Protein AF-A0A392MPI5-F1 (afdb_monomer_lite)

pLDDT: mean 79.45, std 11.81, range [50.0, 91.5]

Sequence (111 aa):
GDPQKVPKAILHQLCQKSGWDAPKFNKILGRGKSFSYTVSILRKASGRGKNRKAGGLVTLKLPDQNEAFESAEDAQNKVAAYALFQLFPDFPIHLLITEPYASVVMKWMEG

Radius of gyration: 14.41 Å; chains: 1; bounding box: 36×27×42 Å

Foldseek 3Di:
DPPQQQLLNVLQVVCVVQVKDRWDKDFDPDDDLFRWIKIWIFADFDDDPPPTDDTDIDIDTDPDRPPRDPDNSRNSSLNSLVCCCVVPVVDQSLVSHDPPNSVVSVVVVVD

Secondary structure (DSSP, 8-state):
--GGG-HHHHHHHHHHHTTPPPPEEEEE--SSS--EEEEEEEE--B-SGGG-BPPEEEEEE-S---S--SSHHHHHHHHHHHHHHHH-TTS-HHHHSPTTHHHHHHHHHH-

Structure (mmCIF, N/CA/C/O backbone):
data_AF-A0A392MPI5-F1
#
_entry.id   AF-A0A392MPI5-F1
#
loop_
_atom_site.group_PDB
_atom_site.id
_atom_site.type_symbol
_atom_site.label_atom_id
_atom_site.label_alt_id
_atom_site.label_comp_id
_atom_site.label_asym_id
_atom_site.label_entity_id
_atom_site.label_seq_id
_atom_site.pdbx_PDB_ins_code
_atom_site.Cartn_x
_atom_site.Cartn_y
_atom_site.Cartn_z
_atom_site.occupancy
_atom_site.B_iso_or_equiv
_atom_site.auth_seq_id
_atom_site.auth_comp_id
_atom_site.auth_asym_id
_atom_site.auth_atom_id
_atom_site.pdbx_PDB_model_num
ATOM 1 N N . GLY A 1 1 ? 5.484 6.245 16.224 1.00 50.00 1 GLY A N 1
ATOM 2 C CA . GLY A 1 1 ? 5.711 4.939 15.580 1.00 50.00 1 GLY A CA 1
ATOM 3 C C . GLY A 1 1 ? 6.615 5.132 14.386 1.00 50.00 1 GLY A C 1
ATOM 4 O O . GLY A 1 1 ? 6.532 6.186 13.764 1.00 50.00 1 GLY A O 1
ATOM 5 N N . ASP A 1 2 ? 7.483 4.164 14.096 1.00 53.03 2 ASP A N 1
ATOM 6 C CA . ASP A 1 2 ? 8.411 4.225 12.966 1.00 53.03 2 ASP A CA 1
ATOM 7 C C . ASP A 1 2 ? 7.674 4.436 11.635 1.00 53.03 2 ASP A C 1
ATOM 9 O O . ASP A 1 2 ? 6.955 3.539 11.180 1.00 53.03 2 ASP A O 1
ATOM 13 N N . PRO A 1 3 ? 7.867 5.584 10.958 1.00 59.53 3 PRO A N 1
ATOM 14 C CA . PRO A 1 3 ? 7.203 5.870 9.687 1.00 59.53 3 PRO A CA 1
ATOM 15 C C . PRO A 1 3 ? 7.597 4.875 8.583 1.00 59.53 3 PRO A C 1
ATOM 17 O O . PRO A 1 3 ? 6.888 4.742 7.587 1.00 59.53 3 PRO A O 1
ATOM 20 N N . GLN A 1 4 ? 8.698 4.140 8.775 1.00 61.78 4 GLN A N 1
ATOM 21 C CA . GLN A 1 4 ? 9.198 3.129 7.845 1.00 61.78 4 GLN A CA 1
ATOM 22 C C . GLN A 1 4 ? 8.313 1.875 7.762 1.00 61.78 4 GLN A C 1
ATOM 24 O O . GLN A 1 4 ? 8.358 1.183 6.752 1.00 61.78 4 GLN A O 1
ATOM 29 N N . LYS A 1 5 ? 7.486 1.589 8.778 1.00 79.00 5 LYS A N 1
ATOM 30 C CA . LYS A 1 5 ? 6.613 0.396 8.804 1.00 79.00 5 LYS A CA 1
ATOM 31 C C . LYS A 1 5 ? 5.161 0.689 8.418 1.00 79.00 5 LYS A C 1
ATOM 33 O O . LYS A 1 5 ? 4.283 -0.161 8.568 1.00 79.00 5 LYS A O 1
ATOM 38 N N . VAL A 1 6 ? 4.880 1.902 7.940 1.00 86.44 6 VAL A N 1
ATOM 39 C CA . VAL A 1 6 ? 3.526 2.313 7.559 1.00 86.44 6 VAL A CA 1
ATOM 40 C C . VAL A 1 6 ? 3.210 1.797 6.147 1.00 86.44 6 VAL A C 1
ATOM 42 O O . VAL A 1 6 ? 3.981 2.079 5.225 1.00 86.44 6 VAL A O 1
ATOM 45 N N . PRO A 1 7 ? 2.065 1.119 5.916 1.00 88.50 7 PRO A N 1
ATOM 46 C CA . PRO A 1 7 ? 1.734 0.540 4.611 1.00 88.50 7 PRO A CA 1
ATOM 47 C C . PRO A 1 7 ? 1.827 1.522 3.437 1.00 88.50 7 PRO A C 1
ATOM 49 O O . PRO A 1 7 ? 2.357 1.172 2.383 1.00 88.50 7 PRO A O 1
ATOM 52 N N . LYS A 1 8 ? 1.377 2.777 3.619 1.00 90.44 8 LYS A N 1
ATOM 53 C CA . LYS A 1 8 ? 1.462 3.817 2.577 1.00 90.44 8 LYS A CA 1
ATOM 54 C C . LYS A 1 8 ? 2.905 4.106 2.153 1.00 90.44 8 LYS A C 1
ATOM 56 O O . LYS A 1 8 ? 3.172 4.289 0.966 1.00 90.44 8 LYS A O 1
ATOM 61 N N . ALA A 1 9 ? 3.832 4.121 3.112 1.00 90.12 9 ALA A N 1
ATOM 62 C CA . ALA A 1 9 ? 5.241 4.405 2.868 1.00 90.12 9 ALA A CA 1
ATOM 63 C C . ALA A 1 9 ? 5.908 3.242 2.124 1.00 90.12 9 ALA A C 1
ATOM 65 O O . ALA A 1 9 ? 6.572 3.456 1.111 1.00 90.12 9 ALA A O 1
ATOM 66 N N . ILE A 1 10 ? 5.647 2.009 2.563 1.00 89.69 10 ILE A N 1
ATOM 67 C CA . ILE A 1 10 ? 6.192 0.795 1.942 1.00 89.69 10 ILE A CA 1
ATOM 68 C C . ILE A 1 10 ? 5.672 0.631 0.516 1.00 89.69 10 ILE A C 1
ATOM 70 O O . ILE A 1 10 ? 6.451 0.354 -0.395 1.00 89.69 10 ILE A O 1
ATOM 74 N N . LEU A 1 11 ? 4.375 0.867 0.295 1.00 90.25 11 LEU A N 1
ATOM 75 C CA . LEU A 1 11 ? 3.783 0.840 -1.041 1.00 90.25 11 LEU A CA 1
ATOM 76 C C . LEU A 1 11 ? 4.466 1.840 -1.970 1.00 90.25 11 LEU A C 1
ATOM 78 O O . LEU A 1 11 ? 4.808 1.492 -3.099 1.00 90.25 11 LEU A O 1
ATOM 82 N N . HIS A 1 12 ? 4.711 3.059 -1.490 1.00 91.44 12 HIS A N 1
ATOM 83 C CA . HIS A 1 12 ? 5.415 4.070 -2.268 1.00 91.44 12 HIS A CA 1
ATOM 84 C C . HIS A 1 12 ? 6.849 3.633 -2.606 1.00 91.44 12 HIS A C 1
ATOM 86 O O . HIS A 1 12 ? 7.246 3.704 -3.770 1.00 91.44 12 HIS A O 1
ATOM 92 N N . GLN A 1 13 ? 7.594 3.097 -1.633 1.00 89.88 13 GLN A N 1
ATOM 93 C CA . GLN A 1 13 ? 8.951 2.590 -1.852 1.00 89.88 13 GLN A CA 1
ATOM 94 C C . GLN A 1 13 ? 8.991 1.428 -2.851 1.00 89.88 13 GLN A C 1
ATOM 96 O O . GLN A 1 13 ? 9.871 1.393 -3.712 1.00 89.88 13 GLN A O 1
ATOM 101 N N . LEU A 1 14 ? 8.053 0.481 -2.773 1.00 88.38 14 LEU A N 1
ATOM 102 C CA . LEU A 1 14 ? 7.992 -0.647 -3.704 1.00 88.38 14 LEU A CA 1
ATOM 103 C C . LEU A 1 14 ? 7.591 -0.210 -5.114 1.00 88.38 14 LEU A C 1
ATOM 105 O O . LEU A 1 14 ? 8.178 -0.697 -6.083 1.00 88.38 14 LEU A O 1
ATOM 109 N N . CYS A 1 15 ? 6.667 0.747 -5.245 1.00 88.12 15 CYS A N 1
ATOM 110 C CA . CYS A 1 15 ? 6.351 1.360 -6.537 1.00 88.12 15 CYS A CA 1
ATOM 111 C C . CYS A 1 15 ? 7.601 2.010 -7.143 1.00 88.12 15 CYS A C 1
ATOM 113 O O . CYS A 1 15 ? 7.949 1.709 -8.284 1.00 88.12 15 CYS A O 1
ATOM 115 N N . GLN A 1 16 ? 8.336 2.807 -6.360 1.00 88.12 16 GLN A N 1
ATOM 116 C CA . GLN A 1 16 ? 9.566 3.461 -6.807 1.00 88.12 16 GLN A CA 1
ATOM 117 C C . GLN A 1 16 ? 10.644 2.447 -7.223 1.00 88.12 16 GLN A C 1
ATOM 119 O O . GLN A 1 16 ? 11.207 2.567 -8.310 1.00 88.12 16 GLN A O 1
ATOM 124 N N . LYS A 1 17 ? 10.899 1.415 -6.405 1.00 86.94 17 LYS A N 1
ATOM 125 C CA . LYS A 1 17 ? 11.855 0.335 -6.722 1.00 86.94 17 LYS A CA 1
ATOM 126 C C . LYS A 1 17 ? 11.474 -0.436 -7.986 1.00 86.94 17 LYS A C 1
ATOM 128 O O . LYS A 1 17 ? 12.350 -0.877 -8.720 1.00 86.94 17 LYS A O 1
ATOM 133 N N . SER A 1 18 ? 10.177 -0.570 -8.251 1.00 81.75 18 SER A N 1
ATOM 134 C CA . SER A 1 18 ? 9.651 -1.245 -9.444 1.00 81.75 18 SER A CA 1
ATOM 135 C C . SER A 1 18 ? 9.620 -0.346 -10.687 1.00 81.75 18 SER A C 1
ATOM 137 O O . SER A 1 18 ? 9.240 -0.806 -11.766 1.00 81.75 18 SER A O 1
ATOM 139 N N . GLY A 1 19 ? 9.990 0.934 -10.558 1.00 85.56 19 GLY A N 1
ATOM 140 C CA . GLY A 1 19 ? 9.908 1.924 -11.633 1.00 85.56 19 GLY A CA 1
ATOM 141 C C . GLY A 1 19 ? 8.476 2.343 -11.982 1.00 85.56 19 GLY A C 1
ATOM 142 O O . GLY A 1 19 ? 8.220 2.787 -13.101 1.00 85.56 19 GLY A O 1
ATOM 143 N N . TRP A 1 20 ? 7.527 2.164 -11.063 1.00 87.69 20 TRP A N 1
ATOM 144 C CA . TRP A 1 20 ? 6.134 2.590 -11.211 1.00 87.69 20 TRP A CA 1
ATOM 145 C C . TRP A 1 20 ? 5.945 4.019 -10.700 1.00 87.69 20 TRP A C 1
ATOM 147 O O . TRP A 1 20 ? 6.789 4.559 -9.985 1.00 87.69 20 TRP A O 1
ATOM 157 N N . ASP A 1 21 ? 4.832 4.639 -11.075 1.00 88.31 21 ASP A N 1
ATOM 158 C CA . ASP A 1 21 ? 4.445 5.937 -10.523 1.00 88.31 21 ASP A CA 1
ATOM 159 C C . ASP A 1 21 ? 4.008 5.826 -9.059 1.00 88.31 21 ASP A C 1
ATOM 161 O O . ASP A 1 21 ? 3.617 4.760 -8.572 1.00 88.31 21 ASP A O 1
ATOM 165 N N . ALA A 1 22 ? 4.043 6.965 -8.367 1.00 88.31 22 ALA A N 1
ATOM 166 C CA . ALA A 1 22 ? 3.617 7.056 -6.981 1.00 88.31 22 ALA A CA 1
ATOM 167 C C . ALA A 1 22 ? 2.129 6.666 -6.822 1.00 88.31 22 ALA A C 1
ATOM 169 O O . ALA A 1 22 ? 1.293 7.080 -7.636 1.00 88.31 22 ALA A O 1
ATOM 170 N N . PRO A 1 23 ? 1.777 5.901 -5.769 1.00 91.00 23 PRO A N 1
ATOM 171 C CA . PRO A 1 23 ? 0.395 5.537 -5.486 1.00 91.00 23 PRO A CA 1
ATOM 172 C C . PRO A 1 23 ? -0.452 6.785 -5.218 1.00 91.00 23 PRO A C 1
ATOM 174 O O . PRO A 1 23 ? -0.126 7.601 -4.356 1.00 91.00 23 PRO A O 1
ATOM 177 N N . LYS A 1 24 ? -1.564 6.924 -5.944 1.00 91.44 24 LYS A N 1
ATOM 178 C CA . LYS A 1 24 ? -2.530 8.015 -5.773 1.00 91.44 24 LYS A CA 1
ATOM 179 C C . LYS A 1 24 ? -3.726 7.534 -4.970 1.00 91.44 24 LYS A C 1
ATOM 181 O O . LYS A 1 24 ? -4.468 6.671 -5.431 1.00 91.44 24 LYS A O 1
ATOM 186 N N . PHE A 1 25 ? -3.930 8.114 -3.794 1.00 89.75 25 PHE A 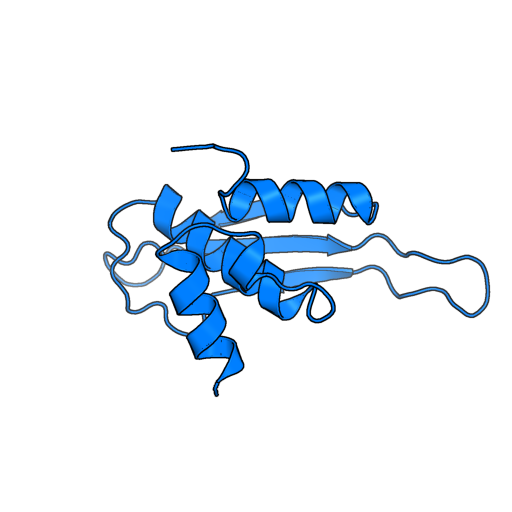N 1
ATOM 187 C CA . PHE A 1 25 ? -5.063 7.797 -2.932 1.00 89.75 25 PHE A CA 1
ATOM 188 C C . PHE A 1 25 ? -6.222 8.747 -3.225 1.00 89.75 25 PHE A C 1
ATOM 190 O O . PHE A 1 25 ? -6.119 9.945 -2.974 1.00 89.75 25 PHE A O 1
ATOM 197 N N . ASN A 1 26 ? -7.330 8.217 -3.738 1.00 88.31 26 ASN A N 1
ATOM 198 C CA . ASN A 1 26 ? -8.528 8.996 -4.030 1.00 88.31 26 ASN A CA 1
ATOM 199 C C . ASN A 1 26 ? -9.628 8.640 -3.034 1.00 88.31 26 ASN A C 1
ATOM 201 O O . ASN A 1 26 ? -9.987 7.469 -2.886 1.00 88.31 26 ASN A O 1
ATOM 205 N N . LYS A 1 27 ? -10.176 9.657 -2.364 1.00 85.00 27 LYS A N 1
ATOM 206 C CA . LYS A 1 27 ? -11.325 9.488 -1.474 1.00 85.00 27 LYS A CA 1
ATOM 207 C C . LYS A 1 27 ? -12.559 9.161 -2.311 1.00 85.00 27 LYS A C 1
ATOM 209 O O . LYS A 1 27 ? -12.895 9.892 -3.238 1.00 85.00 27 LYS A O 1
ATOM 214 N N . ILE A 1 28 ? -13.243 8.082 -1.963 1.00 81.94 28 ILE A N 1
ATOM 215 C CA . ILE A 1 28 ? -14.535 7.729 -2.536 1.00 81.94 28 ILE A CA 1
ATOM 216 C C . ILE A 1 28 ? -15.594 8.435 -1.696 1.00 81.94 28 ILE A C 1
ATOM 218 O O . ILE A 1 28 ? -15.734 8.176 -0.501 1.00 81.94 28 ILE A O 1
ATOM 222 N N . LEU A 1 29 ? -16.346 9.336 -2.317 1.00 66.94 29 LEU A N 1
ATOM 223 C CA . LEU A 1 29 ? -17.538 9.916 -1.706 1.00 66.94 29 LEU A CA 1
ATOM 224 C C . LEU A 1 29 ? -18.668 8.880 -1.797 1.00 66.94 29 LEU A C 1
ATOM 226 O O . LEU A 1 29 ? -19.405 8.828 -2.777 1.00 66.94 29 LEU A O 1
ATOM 230 N N . GLY A 1 30 ? -18.730 7.986 -0.808 1.00 64.06 30 GLY A N 1
ATOM 231 C CA . GLY A 1 30 ? -19.786 6.984 -0.663 1.00 64.06 30 GLY A CA 1
ATOM 232 C C . GLY A 1 30 ? -21.014 7.515 0.083 1.00 64.06 30 GLY A C 1
ATOM 233 O O . GLY A 1 30 ? -20.955 8.529 0.777 1.00 64.06 30 GLY A O 1
ATOM 234 N N . ARG A 1 31 ? -22.142 6.805 -0.047 1.00 52.09 31 ARG A N 1
ATOM 235 C CA . ARG A 1 31 ? -23.399 7.060 0.680 1.00 52.09 31 ARG A CA 1
ATOM 236 C C . ARG A 1 31 ? -23.204 6.764 2.185 1.00 52.09 31 ARG A C 1
ATOM 238 O O . ARG A 1 31 ? -23.526 5.673 2.635 1.00 52.09 31 ARG A O 1
ATOM 245 N N . GLY A 1 32 ? -22.662 7.704 2.965 1.00 59.75 32 GLY A N 1
ATOM 246 C CA . GLY A 1 32 ? -22.581 7.586 4.432 1.00 59.75 32 GLY A CA 1
ATOM 247 C C . GLY A 1 32 ? -21.381 8.279 5.091 1.00 59.75 32 GLY A C 1
ATOM 248 O O . GLY A 1 32 ? -20.645 9.027 4.455 1.00 59.75 32 GLY A O 1
ATOM 249 N N . LYS A 1 33 ? -21.183 8.009 6.393 1.00 57.34 33 LYS A N 1
ATOM 250 C CA . LYS A 1 33 ? -20.032 8.452 7.214 1.00 57.34 33 LYS A CA 1
ATOM 251 C C . LYS A 1 33 ? -18.792 7.545 7.060 1.00 57.34 33 LYS A C 1
ATOM 253 O O . LYS A 1 33 ? -17.948 7.506 7.947 1.00 57.34 33 LYS A O 1
ATOM 258 N N . SER A 1 34 ? -18.680 6.787 5.970 1.00 63.44 34 SER A N 1
ATOM 259 C CA . SER A 1 34 ? -17.564 5.864 5.740 1.00 63.44 34 SER A CA 1
ATOM 260 C C . SER A 1 34 ? -16.408 6.567 5.018 1.00 63.4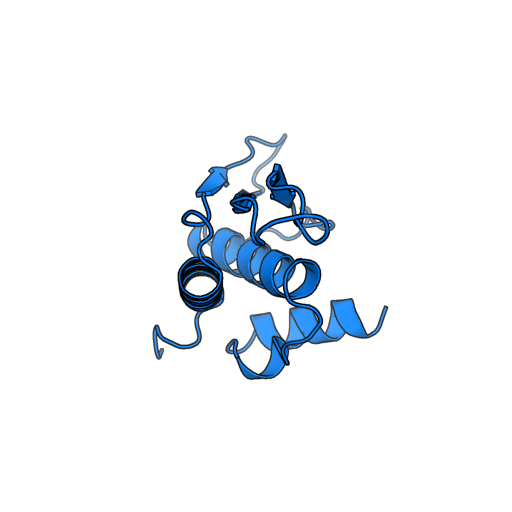4 34 SER A C 1
ATOM 262 O O . SER A 1 34 ? -16.581 7.188 3.966 1.00 63.44 34 SER A O 1
ATOM 264 N N . PHE A 1 35 ? -15.198 6.472 5.570 1.00 69.12 35 PHE A N 1
ATOM 265 C CA . PHE A 1 35 ? -13.980 6.991 4.943 1.00 69.12 35 PHE A CA 1
ATOM 266 C C . PHE A 1 35 ? -13.435 5.985 3.924 1.00 69.12 35 PHE A C 1
ATOM 268 O O . PHE A 1 35 ? -12.424 5.333 4.147 1.00 69.12 35 PHE A O 1
ATOM 275 N N . SER A 1 36 ? -14.107 5.834 2.789 1.00 76.62 36 SER A N 1
ATOM 276 C CA . SER A 1 36 ? -13.677 4.892 1.754 1.00 76.62 36 SER A CA 1
ATOM 277 C C . SER A 1 36 ? -12.607 5.526 0.856 1.00 76.62 36 SER A C 1
ATOM 279 O O . SER A 1 36 ? -12.766 6.651 0.382 1.00 76.62 36 SER A O 1
ATOM 281 N N . TYR A 1 37 ? -11.514 4.807 0.592 1.00 86.19 37 TYR A N 1
ATOM 282 C CA . TYR A 1 37 ? -10.443 5.247 -0.306 1.00 86.19 37 TYR A CA 1
ATOM 283 C C . TYR A 1 37 ? -10.156 4.196 -1.380 1.00 86.19 37 TYR A C 1
ATOM 285 O O . TYR A 1 37 ? -10.265 2.990 -1.158 1.00 86.19 37 TYR A O 1
ATOM 293 N N . THR A 1 38 ? -9.766 4.677 -2.556 1.00 88.50 38 THR A N 1
ATOM 294 C CA . THR A 1 38 ? -9.120 3.878 -3.600 1.00 88.50 38 THR A CA 1
ATOM 295 C C . THR A 1 38 ? -7.658 4.260 -3.702 1.00 88.50 38 THR A C 1
ATOM 297 O O . THR A 1 38 ? -7.283 5.394 -3.403 1.00 88.50 38 THR A O 1
ATOM 300 N N . VAL A 1 39 ? -6.839 3.324 -4.163 1.00 91.19 39 VAL A N 1
ATOM 301 C CA . VAL A 1 39 ? -5.454 3.585 -4.538 1.00 91.19 39 VAL A CA 1
ATOM 302 C C . VAL A 1 39 ? -5.256 3.245 -6.006 1.00 91.19 39 VAL A C 1
ATOM 304 O O . VAL A 1 39 ? -5.586 2.147 -6.448 1.00 91.19 39 VAL A O 1
ATOM 307 N N . SER A 1 40 ? -4.731 4.199 -6.765 1.00 90.50 40 SER A N 1
ATOM 308 C CA . SER A 1 40 ? -4.428 4.054 -8.184 1.00 90.50 40 SER A CA 1
ATOM 309 C C . SER A 1 40 ? -2.922 4.126 -8.402 1.00 90.50 40 SER A C 1
ATOM 311 O O . SER A 1 40 ? -2.281 5.097 -8.006 1.00 90.50 40 SER A O 1
ATOM 313 N N . ILE A 1 41 ? -2.352 3.109 -9.043 1.00 90.50 41 ILE A N 1
ATOM 314 C CA . ILE A 1 41 ? -0.916 3.000 -9.320 1.00 90.50 41 ILE A CA 1
ATOM 315 C C . ILE A 1 41 ? -0.728 2.779 -10.813 1.00 90.50 41 ILE A C 1
ATOM 317 O O . ILE A 1 41 ? -1.258 1.823 -11.381 1.00 90.50 41 ILE A O 1
ATOM 321 N N . LEU A 1 42 ? 0.032 3.663 -11.461 1.00 86.00 42 LEU A N 1
ATOM 322 C CA . LEU A 1 42 ? 0.377 3.498 -12.866 1.00 86.00 42 LEU A CA 1
ATOM 323 C C . LEU A 1 42 ? 1.629 2.624 -12.971 1.00 86.00 42 LEU A C 1
ATOM 325 O O . LEU A 1 42 ? 2.752 3.060 -12.710 1.00 86.00 42 LEU A O 1
ATOM 329 N N . ARG A 1 43 ? 1.421 1.367 -13.365 1.00 83.69 43 ARG A N 1
ATOM 330 C CA . ARG A 1 43 ? 2.512 0.449 -13.681 1.00 83.69 43 ARG A CA 1
ATOM 331 C C . ARG A 1 43 ? 3.092 0.870 -15.023 1.00 83.69 43 ARG A C 1
ATOM 333 O O . ARG A 1 43 ? 2.422 0.745 -16.048 1.00 83.69 43 ARG A O 1
ATOM 340 N N . LYS A 1 44 ? 4.326 1.374 -15.043 1.00 75.81 44 LYS A N 1
ATOM 341 C CA . LYS A 1 44 ? 5.036 1.584 -16.310 1.00 75.81 44 LYS A CA 1
ATOM 342 C C . LYS A 1 44 ? 5.298 0.231 -16.959 1.00 75.81 44 LYS A C 1
ATOM 344 O O . LYS A 1 44 ? 5.564 -0.754 -16.271 1.00 75.81 44 LYS A O 1
ATOM 349 N N . ALA A 1 45 ? 5.205 0.181 -18.287 1.00 68.12 45 ALA A N 1
ATOM 350 C CA . ALA A 1 45 ? 5.561 -1.022 -19.024 1.00 68.12 45 ALA A CA 1
ATOM 351 C C . ALA A 1 45 ? 7.027 -1.352 -18.722 1.00 68.12 45 ALA A C 1
ATOM 353 O O . ALA A 1 45 ? 7.910 -0.544 -19.007 1.00 68.12 45 ALA A O 1
ATOM 354 N N . SER A 1 46 ? 7.267 -2.509 -18.114 1.00 61.16 46 SER A N 1
ATOM 355 C CA . SER A 1 46 ? 8.604 -2.951 -17.722 1.00 61.16 46 SER A CA 1
ATOM 356 C C . SER A 1 46 ? 9.015 -4.135 -18.591 1.00 61.16 46 SER A C 1
ATOM 358 O O . SER A 1 46 ? 8.227 -5.057 -18.809 1.00 61.16 46 SER A O 1
ATOM 360 N N . GLY A 1 47 ? 10.233 -4.084 -19.130 1.00 59.50 47 GLY A N 1
ATOM 361 C CA . GLY A 1 47 ? 10.782 -5.079 -20.055 1.00 59.50 47 GLY A CA 1
ATOM 362 C C . GLY A 1 47 ? 11.122 -4.510 -21.438 1.00 59.50 47 GLY A C 1
ATOM 363 O O . GLY A 1 47 ? 10.534 -3.533 -21.900 1.00 59.50 47 GLY A O 1
ATOM 364 N N . ARG A 1 48 ? 12.092 -5.139 -22.111 1.00 52.62 48 ARG A N 1
ATOM 365 C CA . ARG A 1 48 ? 12.568 -4.807 -23.465 1.00 52.62 48 ARG A CA 1
ATOM 366 C C . ARG A 1 48 ? 12.323 -6.029 -24.364 1.00 52.62 48 ARG A C 1
ATOM 368 O O . ARG A 1 48 ? 12.656 -7.143 -23.973 1.00 52.62 48 ARG A O 1
ATOM 375 N N . GLY A 1 49 ? 11.724 -5.856 -25.543 1.00 67.56 49 GLY A N 1
ATOM 376 C CA . GLY A 1 49 ? 11.426 -6.967 -26.466 1.00 67.56 49 GLY A CA 1
ATOM 377 C C . GLY A 1 49 ? 10.154 -7.763 -26.121 1.00 67.56 49 GLY A C 1
ATOM 378 O O . GLY A 1 49 ? 9.185 -7.199 -25.620 1.00 67.56 49 GLY A O 1
ATOM 379 N N . LYS A 1 50 ? 10.137 -9.076 -26.403 1.00 61.84 50 LYS A N 1
ATOM 380 C CA . LYS A 1 50 ? 8.946 -9.954 -26.289 1.00 61.84 50 LYS A CA 1
ATOM 381 C C . LYS A 1 50 ? 8.452 -10.194 -24.847 1.00 61.84 50 LYS A C 1
ATOM 383 O O . LYS A 1 50 ? 7.321 -10.623 -24.670 1.00 61.84 50 LYS A O 1
ATOM 388 N N . ASN A 1 51 ? 9.256 -9.852 -23.833 1.00 57.72 51 ASN A N 1
ATOM 389 C CA . ASN A 1 51 ? 8.916 -9.934 -22.400 1.00 57.72 51 ASN A CA 1
ATOM 390 C C . ASN A 1 51 ? 8.349 -8.620 -21.827 1.00 57.72 51 ASN A C 1
ATOM 392 O O . ASN A 1 51 ? 8.445 -8.360 -20.627 1.00 57.72 51 ASN A O 1
ATOM 396 N N . ARG A 1 52 ? 7.793 -7.748 -22.675 1.00 60.94 52 ARG A N 1
ATOM 397 C CA . ARG A 1 52 ? 7.182 -6.495 -22.222 1.00 60.94 52 ARG A CA 1
ATOM 398 C C . ARG A 1 52 ? 5.984 -6.812 -21.322 1.00 60.94 52 ARG A C 1
ATOM 400 O O . ARG A 1 52 ? 4.943 -7.241 -21.810 1.00 60.94 52 ARG A O 1
ATOM 407 N N . LYS A 1 53 ? 6.102 -6.552 -20.018 1.00 63.53 53 LYS A N 1
ATOM 408 C CA . LYS A 1 53 ? 4.939 -6.528 -19.127 1.00 63.53 53 LYS A CA 1
ATOM 409 C C . LYS A 1 53 ? 4.113 -5.304 -19.503 1.00 63.53 53 LYS A C 1
ATOM 411 O O . LYS A 1 53 ? 4.639 -4.186 -19.519 1.00 63.53 53 LYS A O 1
ATOM 416 N N . ALA A 1 54 ? 2.849 -5.521 -19.862 1.00 62.41 54 ALA A N 1
ATOM 417 C CA . ALA A 1 54 ? 1.932 -4.437 -20.176 1.00 62.41 54 ALA A CA 1
ATOM 418 C C . ALA A 1 54 ? 1.893 -3.462 -18.991 1.00 62.41 54 ALA A C 1
ATOM 420 O O . ALA A 1 54 ? 1.638 -3.853 -17.851 1.00 62.41 54 ALA A O 1
ATOM 421 N N . GLY A 1 55 ? 2.221 -2.202 -19.264 1.00 69.75 55 GLY A N 1
ATOM 422 C CA . GLY A 1 55 ? 1.969 -1.128 -18.317 1.00 69.75 55 GLY A CA 1
ATOM 423 C C . GLY A 1 55 ? 0.473 -0.841 -18.263 1.00 69.75 55 GLY A C 1
ATOM 424 O O . GLY A 1 55 ? -0.230 -1.052 -19.250 1.00 69.75 55 GLY A O 1
ATOM 425 N N . GLY A 1 56 ? -0.018 -0.369 -17.124 1.00 80.56 56 GLY A N 1
ATOM 426 C CA . GLY A 1 56 ? -1.436 -0.091 -16.937 1.00 80.56 56 GLY A CA 1
ATOM 427 C C . GLY A 1 56 ? -1.722 0.580 -15.603 1.00 80.56 56 GLY A C 1
ATOM 428 O O . GLY A 1 56 ? -1.010 0.372 -14.618 1.00 80.56 56 GLY A O 1
ATOM 429 N N . LEU A 1 57 ? -2.764 1.408 -15.583 1.00 84.19 57 LEU A N 1
ATOM 430 C CA . LEU A 1 57 ? -3.290 1.964 -14.346 1.00 84.19 57 LEU A CA 1
ATOM 431 C C . LEU A 1 57 ? -4.044 0.862 -13.604 1.00 84.19 57 LEU A C 1
ATOM 433 O O . LEU A 1 57 ? -5.028 0.332 -14.115 1.00 84.19 57 LEU A O 1
ATOM 437 N N . VAL A 1 58 ? -3.590 0.532 -12.401 1.00 87.94 58 VAL A N 1
ATOM 438 C CA . VAL A 1 58 ? -4.280 -0.397 -11.510 1.00 87.94 58 VAL A CA 1
ATOM 439 C C . VAL A 1 58 ? -4.938 0.417 -10.410 1.00 87.94 58 VAL A C 1
ATOM 441 O O . VAL A 1 58 ? -4.246 1.096 -9.657 1.00 87.94 58 VAL A O 1
ATOM 444 N N . THR A 1 59 ? -6.265 0.353 -10.321 1.00 89.50 59 THR A N 1
ATOM 445 C CA . THR A 1 59 ? -7.032 0.980 -9.241 1.00 89.50 59 THR A CA 1
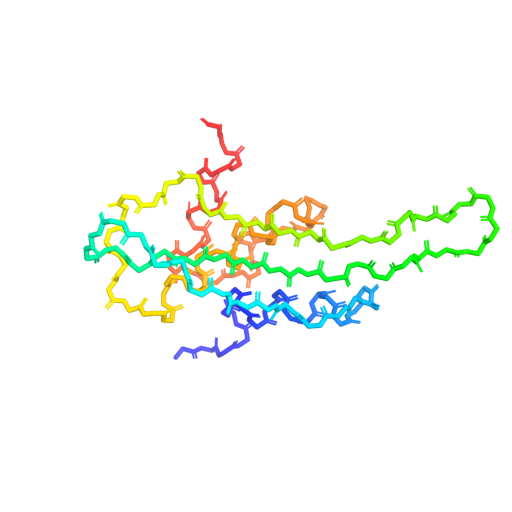ATOM 446 C C . THR A 1 59 ? -7.590 -0.108 -8.341 1.00 89.50 59 THR A C 1
ATOM 448 O O . THR A 1 59 ? -8.370 -0.946 -8.788 1.00 89.50 59 THR A O 1
ATOM 451 N N . LEU A 1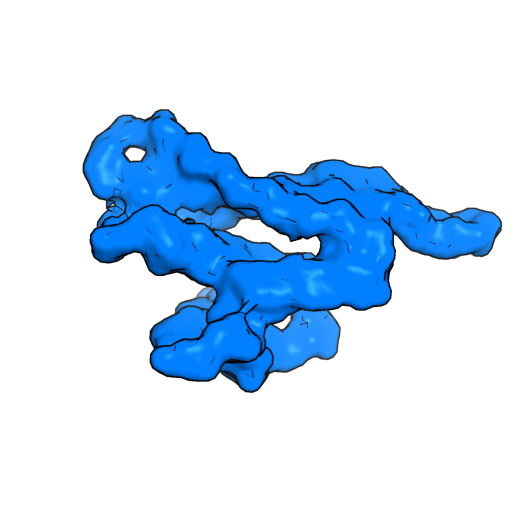 60 ? -7.192 -0.087 -7.073 1.00 89.06 60 LEU A N 1
ATOM 452 C CA . LEU A 1 60 ? -7.641 -1.019 -6.048 1.00 89.06 60 LEU A CA 1
ATOM 453 C C . LEU A 1 60 ? -8.500 -0.294 -5.017 1.00 89.06 60 LEU A C 1
ATOM 455 O O . LEU A 1 60 ? -8.272 0.871 -4.683 1.00 89.06 60 LEU A O 1
ATOM 459 N N . LYS A 1 61 ? -9.496 -1.014 -4.510 1.00 87.81 61 LYS A N 1
ATOM 460 C CA . LYS A 1 61 ? -10.379 -0.585 -3.427 1.00 87.81 61 LYS A CA 1
ATOM 461 C C . LYS A 1 61 ? -10.492 -1.715 -2.415 1.00 87.81 61 LYS A C 1
ATOM 463 O O . LYS A 1 61 ? -10.379 -2.879 -2.796 1.00 87.81 61 LYS A O 1
ATOM 468 N N . LEU A 1 62 ? -10.740 -1.368 -1.157 1.00 83.44 62 LEU A N 1
ATOM 469 C CA . LEU A 1 62 ? -11.020 -2.368 -0.132 1.00 83.44 62 LEU A CA 1
ATOM 470 C C . LEU A 1 62 ? -12.350 -3.086 -0.436 1.00 83.44 62 LEU A C 1
ATOM 472 O O . LEU A 1 62 ? -13.298 -2.416 -0.872 1.00 83.44 62 LEU A O 1
ATOM 476 N N . PRO A 1 63 ? -12.415 -4.419 -0.243 1.00 75.06 63 PRO A N 1
ATOM 477 C CA . PRO A 1 63 ? -13.641 -5.194 -0.414 1.00 75.06 63 PRO A CA 1
ATOM 478 C C . PRO A 1 63 ? -14.659 -4.885 0.690 1.00 75.06 63 PRO A C 1
ATOM 480 O O . PRO A 1 63 ? -15.836 -4.710 0.387 1.00 75.06 63 PRO A O 1
ATOM 483 N N . ASP A 1 64 ? -14.197 -4.722 1.932 1.00 67.94 64 ASP A N 1
ATOM 484 C CA . ASP A 1 64 ? -15.025 -4.259 3.041 1.00 67.94 64 ASP A CA 1
ATOM 485 C C . ASP A 1 64 ? -14.857 -2.743 3.214 1.00 67.94 64 ASP A C 1
ATOM 487 O O . ASP A 1 64 ? -13.799 -2.246 3.602 1.00 67.94 64 ASP A O 1
ATOM 491 N N . GLN A 1 65 ? -15.886 -1.990 2.821 1.00 62.84 65 GLN A N 1
ATOM 492 C CA . GLN A 1 65 ? -15.964 -0.536 3.020 1.00 62.84 65 GLN A CA 1
ATOM 493 C C . GLN A 1 65 ? -16.862 -0.171 4.207 1.00 62.84 65 GLN A C 1
ATOM 495 O O . GLN A 1 65 ? -17.193 1.004 4.375 1.00 62.84 65 GLN A O 1
ATOM 500 N N . ASN A 1 66 ? -17.299 -1.175 4.972 1.00 55.47 66 ASN A N 1
ATOM 501 C CA . ASN A 1 66 ? -18.267 -1.021 6.045 1.00 55.47 66 ASN A CA 1
ATOM 502 C C . ASN A 1 66 ? -17.584 -0.805 7.403 1.00 55.47 66 ASN A C 1
ATOM 504 O O . ASN A 1 66 ? -18.222 -0.335 8.343 1.00 55.47 66 ASN A O 1
ATOM 508 N N . GLU A 1 67 ? -16.278 -1.070 7.498 1.00 58.25 67 GLU A N 1
ATOM 509 C CA . GLU A 1 67 ? -15.458 -0.575 8.599 1.00 58.25 67 GLU A CA 1
ATOM 510 C C . GLU A 1 67 ? -15.421 0.958 8.592 1.00 58.25 67 GLU A C 1
ATOM 512 O O . GLU A 1 67 ? -14.885 1.613 7.693 1.00 58.25 67 GLU A O 1
ATOM 517 N N . ALA A 1 68 ? -16.007 1.546 9.632 1.00 59.34 68 ALA A N 1
ATOM 518 C CA . ALA A 1 68 ? -15.837 2.953 9.934 1.00 59.34 68 ALA A CA 1
ATOM 519 C C . ALA A 1 68 ? -14.374 3.192 10.335 1.00 59.34 68 ALA A C 1
ATOM 521 O O . ALA A 1 68 ? -13.980 2.902 11.460 1.00 59.34 68 ALA A O 1
ATOM 522 N N . PHE A 1 69 ? -13.556 3.695 9.408 1.00 66.69 69 PHE A N 1
ATOM 523 C CA . PHE A 1 69 ? -12.188 4.097 9.739 1.00 66.69 69 PHE A CA 1
ATOM 524 C C . PHE A 1 69 ? -12.210 5.317 10.662 1.00 66.69 69 PHE A C 1
ATOM 526 O O . PHE A 1 69 ? -12.944 6.276 10.415 1.00 66.69 69 PHE A O 1
ATOM 533 N N . GLU A 1 70 ? -11.370 5.305 11.694 1.00 66.00 70 GLU A N 1
ATOM 534 C CA . GLU A 1 70 ? -11.277 6.403 12.665 1.00 66.00 70 GLU A CA 1
ATOM 535 C C . GLU A 1 70 ? -10.663 7.674 12.053 1.00 66.00 70 GLU A C 1
ATOM 537 O O . GLU A 1 70 ? -10.915 8.784 12.520 1.00 66.00 70 GLU A O 1
ATOM 542 N N . SER A 1 71 ? -9.879 7.536 10.976 1.00 79.19 71 SER A N 1
ATOM 543 C CA . SER A 1 71 ? -9.240 8.654 10.280 1.00 79.19 71 SER A CA 1
ATOM 544 C C . SER A 1 71 ? -9.015 8.364 8.794 1.00 79.19 71 SER A C 1
ATOM 546 O O . SER A 1 71 ? -8.889 7.216 8.363 1.00 79.19 71 SER A O 1
ATOM 548 N N . ALA A 1 72 ? -8.892 9.432 8.002 1.00 82.50 72 ALA A N 1
ATOM 549 C CA . ALA A 1 72 ? -8.484 9.355 6.601 1.00 82.50 72 ALA A CA 1
ATOM 550 C C . ALA A 1 72 ? -7.117 8.670 6.428 1.00 82.50 72 ALA A C 1
ATOM 552 O O . ALA A 1 72 ? -6.916 7.946 5.454 1.00 82.50 72 ALA A O 1
ATOM 553 N N . GLU A 1 73 ? -6.188 8.870 7.368 1.00 85.44 73 GLU A N 1
ATOM 554 C CA . GLU A 1 73 ? -4.878 8.213 7.328 1.00 85.44 73 GLU A CA 1
ATOM 555 C C . GLU A 1 73 ? -4.985 6.701 7.502 1.00 85.44 73 GLU A C 1
ATOM 557 O O . GLU A 1 73 ? -4.300 5.954 6.804 1.00 85.44 73 GLU A O 1
ATOM 562 N N . ASP A 1 74 ? -5.870 6.249 8.389 1.00 84.69 74 ASP A N 1
ATOM 563 C CA . ASP A 1 74 ? -6.081 4.827 8.631 1.00 84.69 74 ASP A CA 1
ATOM 564 C C . ASP A 1 74 ? -6.691 4.144 7.399 1.00 84.69 74 ASP A C 1
ATOM 566 O O . ASP A 1 74 ? -6.174 3.136 6.914 1.00 84.69 74 ASP A O 1
ATOM 570 N N . ALA A 1 75 ? -7.695 4.780 6.788 1.00 85.00 75 ALA A N 1
ATOM 571 C CA . ALA A 1 75 ? -8.283 4.316 5.535 1.00 85.00 75 ALA A CA 1
ATOM 572 C C . ALA A 1 75 ? -7.251 4.228 4.391 1.00 85.00 75 ALA A C 1
ATOM 574 O O . ALA A 1 75 ? -7.227 3.253 3.633 1.00 85.00 75 ALA A O 1
ATOM 575 N N . GLN A 1 76 ? -6.365 5.226 4.276 1.00 88.19 76 GLN A N 1
ATOM 576 C CA . GLN A 1 76 ? -5.271 5.227 3.299 1.00 88.19 76 GLN A CA 1
ATOM 577 C C . GLN A 1 76 ? -4.259 4.107 3.561 1.00 88.19 76 GLN A C 1
ATOM 579 O O . GLN A 1 76 ? -3.854 3.410 2.630 1.00 88.19 76 GLN A O 1
ATOM 584 N N . ASN A 1 77 ? -3.859 3.902 4.816 1.00 89.56 77 ASN A N 1
ATOM 585 C CA . ASN A 1 77 ? -2.935 2.834 5.188 1.00 89.56 77 ASN A CA 1
ATOM 586 C C . ASN A 1 77 ? -3.540 1.453 4.920 1.00 89.56 77 ASN A C 1
ATOM 588 O O . ASN A 1 77 ? -2.859 0.572 4.397 1.00 89.56 77 ASN A O 1
ATOM 592 N N . LYS A 1 78 ? -4.829 1.267 5.204 1.00 87.75 78 LYS A N 1
ATOM 593 C CA . LYS A 1 78 ? -5.522 -0.006 5.001 1.00 87.75 78 LYS A CA 1
ATOM 594 C C . LYS A 1 78 ? -5.657 -0.355 3.519 1.00 87.75 78 LYS A C 1
ATOM 596 O O . LYS A 1 78 ? -5.296 -1.462 3.121 1.00 87.75 78 LYS A O 1
ATOM 601 N N . VAL A 1 79 ? -6.069 0.595 2.668 1.00 89.12 79 VAL A N 1
ATOM 602 C CA . VAL A 1 79 ? -6.097 0.362 1.210 1.00 89.12 79 VAL A CA 1
ATOM 603 C C . VAL A 1 79 ? -4.686 0.179 0.638 1.00 89.12 79 VAL A C 1
ATOM 605 O O . VAL A 1 79 ? -4.499 -0.615 -0.283 1.00 89.12 79 VAL A O 1
ATOM 608 N N . ALA A 1 80 ? -3.671 0.842 1.208 1.00 91.50 80 ALA A N 1
ATOM 609 C CA . ALA A 1 80 ? -2.281 0.619 0.824 1.00 91.50 80 ALA A CA 1
ATOM 610 C C . ALA A 1 80 ? -1.812 -0.803 1.162 1.00 91.50 80 ALA A C 1
ATOM 612 O O . ALA A 1 80 ? -1.175 -1.439 0.327 1.00 91.50 80 ALA A O 1
ATOM 613 N N . ALA A 1 81 ? -2.158 -1.322 2.343 1.00 91.12 81 ALA A N 1
ATOM 614 C CA . ALA A 1 81 ? -1.857 -2.696 2.741 1.00 91.12 81 ALA A CA 1
ATOM 615 C C . ALA A 1 81 ? -2.522 -3.716 1.801 1.00 91.12 81 ALA A C 1
ATOM 617 O O . ALA A 1 81 ? -1.882 -4.674 1.371 1.00 91.12 81 ALA A O 1
ATOM 618 N N . TYR A 1 82 ? -3.773 -3.467 1.402 1.00 89.69 82 TYR A N 1
ATOM 619 C CA . TYR A 1 82 ? -4.469 -4.305 0.423 1.00 89.69 82 TYR A CA 1
ATOM 620 C C . TYR A 1 82 ? -3.800 -4.266 -0.954 1.00 89.69 82 TYR A C 1
ATOM 622 O O . TYR A 1 82 ? -3.634 -5.294 -1.608 1.00 89.69 82 TYR A O 1
ATOM 630 N N . ALA A 1 83 ? -3.359 -3.085 -1.392 1.00 91.31 83 ALA A N 1
ATOM 631 C CA . ALA A 1 83 ? -2.610 -2.955 -2.632 1.00 91.31 83 ALA A CA 1
ATOM 632 C C . ALA A 1 83 ? -1.250 -3.645 -2.573 1.00 91.31 83 ALA A C 1
ATOM 634 O O . ALA A 1 83 ? -0.854 -4.269 -3.548 1.00 91.31 83 ALA A O 1
ATOM 635 N N . LEU A 1 84 ? -0.551 -3.587 -1.442 1.00 90.44 84 LEU A N 1
ATOM 636 C CA . LEU A 1 84 ? 0.674 -4.353 -1.246 1.00 90.44 84 LEU A CA 1
ATOM 637 C C . LEU A 1 84 ? 0.420 -5.852 -1.433 1.00 90.44 84 LEU A C 1
ATOM 639 O O . LEU A 1 84 ? 1.101 -6.478 -2.238 1.00 90.44 84 LEU A O 1
ATOM 643 N N . PHE A 1 85 ? -0.601 -6.388 -0.763 1.00 88.56 85 PHE A N 1
ATOM 644 C CA . PHE A 1 85 ? -0.997 -7.792 -0.870 1.00 88.56 85 PHE A CA 1
ATOM 645 C C . PHE A 1 85 ? -1.333 -8.212 -2.314 1.00 88.56 85 PHE A C 1
ATOM 647 O O . PHE A 1 85 ? -0.841 -9.226 -2.795 1.00 88.56 85 PHE A O 1
ATOM 654 N N . GLN A 1 86 ? -2.109 -7.400 -3.038 1.00 88.00 86 GLN A N 1
ATOM 655 C CA . GLN A 1 86 ? -2.537 -7.698 -4.413 1.00 88.00 86 GLN A CA 1
ATOM 656 C C . GLN A 1 86 ? -1.432 -7.504 -5.465 1.00 88.00 86 GLN A C 1
ATOM 658 O O . GLN A 1 86 ? -1.381 -8.210 -6.471 1.00 88.00 86 GLN A O 1
ATOM 663 N N . LEU A 1 87 ? -0.574 -6.493 -5.296 1.00 86.00 87 LEU A N 1
ATOM 664 C CA . LEU A 1 87 ? 0.411 -6.110 -6.312 1.00 86.00 87 LEU A CA 1
ATOM 665 C C . LEU A 1 87 ? 1.762 -6.804 -6.124 1.00 86.00 87 LEU A C 1
ATOM 667 O O . LEU A 1 87 ? 2.487 -6.938 -7.110 1.00 86.00 87 LEU A O 1
ATOM 671 N N . PHE A 1 88 ? 2.089 -7.203 -4.893 1.00 85.75 88 PHE A N 1
ATOM 672 C CA . PHE A 1 88 ? 3.368 -7.791 -4.499 1.00 85.75 88 PHE A CA 1
ATOM 673 C C . PHE A 1 88 ? 3.159 -9.107 -3.722 1.00 85.75 88 PHE A C 1
ATOM 675 O O . PHE A 1 88 ? 3.618 -9.211 -2.584 1.00 85.75 88 PHE A O 1
ATOM 682 N N . PRO A 1 89 ? 2.501 -10.121 -4.320 1.00 81.12 89 PRO A N 1
ATOM 683 C CA . PRO A 1 89 ? 2.262 -11.408 -3.657 1.00 81.12 89 PRO A CA 1
ATOM 684 C C . PRO A 1 89 ? 3.562 -12.158 -3.326 1.00 81.12 89 PRO A C 1
ATOM 686 O O . PRO A 1 89 ? 3.591 -12.968 -2.408 1.00 81.12 89 PRO A O 1
ATOM 689 N N . ASP A 1 90 ? 4.650 -11.857 -4.040 1.00 82.25 90 ASP A N 1
ATOM 690 C CA . ASP A 1 90 ? 5.971 -12.457 -3.823 1.00 82.25 90 ASP A CA 1
ATOM 691 C C . ASP A 1 90 ? 6.697 -11.913 -2.576 1.00 82.25 90 ASP A C 1
ATOM 693 O O . ASP A 1 90 ? 7.736 -12.441 -2.181 1.00 82.25 90 ASP A O 1
ATOM 697 N N . PHE A 1 91 ? 6.199 -10.830 -1.964 1.00 81.88 91 PHE A N 1
ATOM 698 C CA . PHE A 1 91 ? 6.816 -10.211 -0.792 1.00 81.88 91 PHE A CA 1
ATOM 699 C C . PHE A 1 91 ? 6.037 -10.557 0.484 1.00 81.88 91 PHE A C 1
ATOM 701 O O . PHE A 1 91 ? 4.806 -10.534 0.473 1.00 81.88 91 PHE A O 1
ATOM 708 N N . PRO A 1 92 ? 6.713 -10.787 1.627 1.00 83.88 92 PRO A N 1
ATOM 709 C CA . PRO A 1 92 ? 6.042 -11.031 2.900 1.00 83.88 92 PRO A CA 1
ATOM 710 C C . PRO A 1 92 ? 5.487 -9.716 3.472 1.00 83.88 92 PRO A C 1
ATOM 712 O O . PRO A 1 92 ? 6.041 -9.134 4.403 1.00 83.88 92 PRO A O 1
ATOM 715 N N . ILE A 1 93 ? 4.388 -9.220 2.894 1.00 86.38 93 ILE A N 1
ATOM 716 C CA . ILE A 1 93 ? 3.790 -7.917 3.228 1.00 86.38 93 ILE A CA 1
ATOM 717 C C . ILE A 1 93 ? 3.475 -7.799 4.720 1.00 86.38 93 ILE A C 1
ATOM 719 O O . ILE A 1 93 ? 3.737 -6.754 5.312 1.00 86.38 93 ILE A O 1
ATOM 723 N N . HIS A 1 94 ? 2.989 -8.879 5.333 1.00 82.69 94 HIS A N 1
ATOM 724 C CA . HIS A 1 94 ? 2.685 -8.962 6.762 1.00 82.69 94 HIS A CA 1
ATOM 725 C C . HIS A 1 94 ? 3.904 -8.712 7.671 1.00 82.69 94 HIS A C 1
ATOM 727 O O . HIS A 1 94 ? 3.724 -8.230 8.782 1.00 82.69 94 HIS A O 1
ATOM 733 N N . LEU A 1 95 ? 5.132 -8.987 7.208 1.00 84.38 95 LEU A N 1
ATOM 734 C CA . LEU A 1 95 ? 6.368 -8.679 7.946 1.00 84.38 95 LEU A CA 1
ATOM 735 C C . LEU A 1 95 ? 6.863 -7.250 7.704 1.00 84.38 95 LEU A C 1
ATOM 737 O O . LEU A 1 95 ? 7.621 -6.707 8.507 1.00 84.38 95 LEU A O 1
ATOM 741 N N . LEU A 1 96 ? 6.482 -6.654 6.573 1.00 83.94 96 LEU A N 1
ATOM 742 C CA . LEU A 1 96 ? 6.915 -5.314 6.190 1.00 83.94 96 LEU A CA 1
ATOM 743 C C . LEU A 1 96 ? 6.116 -4.240 6.935 1.00 83.94 96 LEU A C 1
ATOM 745 O O . LEU A 1 96 ? 6.686 -3.237 7.364 1.00 83.94 96 LEU A O 1
ATOM 749 N N . ILE A 1 97 ? 4.810 -4.444 7.101 1.00 86.44 97 ILE A N 1
ATOM 750 C CA . ILE A 1 97 ? 3.918 -3.476 7.748 1.00 86.44 97 ILE A CA 1
ATOM 751 C C . ILE A 1 97 ? 3.790 -3.721 9.255 1.00 86.44 97 ILE A C 1
ATOM 753 O O . ILE A 1 97 ? 3.927 -4.839 9.738 1.00 86.44 97 ILE A O 1
ATOM 757 N N . THR A 1 98 ? 3.503 -2.661 10.009 1.00 85.00 98 THR A N 1
ATOM 758 C CA . THR A 1 98 ? 3.211 -2.754 11.448 1.00 85.00 98 THR A CA 1
ATOM 759 C C . THR A 1 98 ? 1.768 -3.194 11.724 1.00 85.00 98 THR A C 1
ATOM 761 O O . THR A 1 98 ? 0.872 -3.017 10.891 1.00 85.00 98 THR A O 1
ATOM 764 N N . GLU A 1 99 ? 1.519 -3.721 12.924 1.00 82.19 99 GLU A N 1
ATOM 765 C CA . GLU A 1 99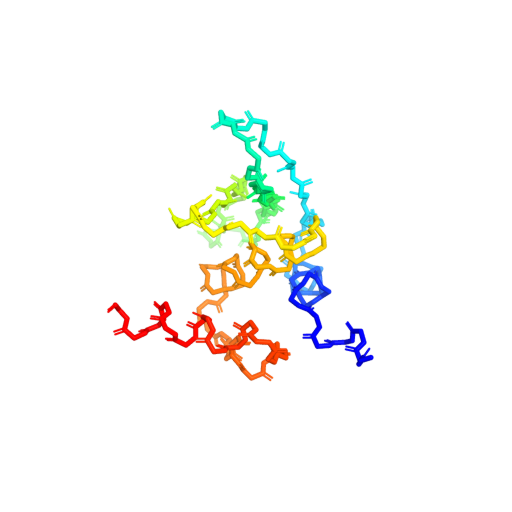 ? 0.163 -3.883 13.454 1.00 82.19 99 GLU A CA 1
ATOM 766 C C . GLU A 1 99 ? -0.561 -2.528 13.574 1.00 82.19 99 GLU A C 1
ATOM 768 O O . GLU A 1 99 ? 0.101 -1.511 13.815 1.00 82.19 99 GLU A O 1
ATOM 773 N N . PRO A 1 100 ? -1.898 -2.488 13.386 1.00 83.31 100 PRO A N 1
ATOM 774 C CA . PRO A 1 100 ? -2.817 -3.624 13.181 1.00 83.31 100 PRO A CA 1
ATOM 775 C C . PRO A 1 100 ? -2.930 -4.116 11.723 1.00 83.31 100 PRO A C 1
ATOM 777 O O . PRO A 1 100 ? -3.595 -5.114 11.449 1.00 83.31 100 PRO A O 1
ATOM 780 N N . TYR A 1 101 ? -2.287 -3.444 10.765 1.00 85.75 101 TYR A N 1
ATOM 781 C CA . TYR A 1 101 ? -2.447 -3.744 9.337 1.00 85.75 101 TYR A CA 1
ATOM 782 C C . TYR A 1 101 ? -1.872 -5.106 8.934 1.00 85.75 101 TYR A C 1
ATOM 784 O O . TYR A 1 101 ? -2.434 -5.762 8.059 1.00 85.75 101 TYR A O 1
ATOM 792 N N . ALA A 1 102 ? -0.782 -5.539 9.577 1.00 86.44 102 ALA A N 1
ATOM 793 C CA . ALA A 1 102 ? -0.179 -6.857 9.359 1.00 86.44 102 ALA A CA 1
ATOM 794 C C . ALA A 1 102 ? -1.205 -7.981 9.548 1.00 86.44 102 ALA A C 1
ATOM 796 O O . ALA A 1 102 ? -1.404 -8.804 8.657 1.00 86.44 102 ALA A O 1
ATOM 797 N N . SER A 1 103 ? -1.925 -7.938 10.667 1.00 87.19 103 SER A N 1
ATOM 798 C CA . SER A 1 103 ? -2.956 -8.905 11.039 1.00 87.19 103 SER A CA 1
ATOM 799 C C . SER A 1 103 ? -4.142 -8.885 10.066 1.00 87.19 103 SER A C 1
ATOM 801 O O . SER A 1 103 ? -4.707 -9.929 9.755 1.00 87.19 103 SER A O 1
ATOM 803 N N . VAL A 1 104 ? -4.492 -7.717 9.515 1.00 85.75 104 VAL A N 1
ATOM 804 C CA . VAL A 1 104 ? -5.519 -7.605 8.461 1.00 85.75 104 VAL A CA 1
ATOM 805 C C . VAL A 1 104 ? -5.069 -8.288 7.165 1.00 85.75 104 VAL A C 1
ATOM 807 O O . VAL A 1 104 ? -5.850 -9.016 6.559 1.00 85.75 104 VAL A O 1
ATOM 810 N N . VAL A 1 105 ? -3.815 -8.091 6.748 1.00 85.75 105 VAL A N 1
ATOM 811 C CA . VAL A 1 105 ? -3.273 -8.746 5.545 1.00 85.75 105 VAL A CA 1
ATOM 812 C C . VAL A 1 105 ? -3.174 -10.258 5.727 1.00 85.75 105 VAL A C 1
ATOM 814 O O . VAL A 1 105 ? -3.489 -10.987 4.793 1.00 85.75 105 VAL A O 1
ATOM 817 N N . MET A 1 106 ? -2.797 -10.730 6.919 1.00 86.50 106 MET A N 1
ATOM 818 C CA . MET A 1 106 ? -2.811 -12.160 7.256 1.00 86.50 106 MET A CA 1
ATOM 819 C C . MET A 1 106 ? -4.198 -12.767 7.046 1.00 86.50 106 MET A C 1
ATOM 821 O O . MET A 1 106 ? -4.315 -13.744 6.317 1.00 86.50 106 MET A O 1
ATOM 825 N N . LYS A 1 107 ? -5.255 -12.109 7.539 1.00 85.31 107 LYS A N 1
ATOM 826 C CA . LYS A 1 107 ? -6.636 -12.559 7.304 1.00 85.31 107 LYS A CA 1
ATOM 827 C C . LYS A 1 107 ? -6.990 -12.649 5.818 1.00 85.31 107 LYS A C 1
ATOM 829 O O . LYS A 1 107 ? -7.652 -13.592 5.412 1.00 85.31 107 LYS A O 1
ATOM 834 N N . TRP A 1 108 ? -6.542 -11.699 4.992 1.00 84.81 108 TRP A N 1
ATOM 835 C CA 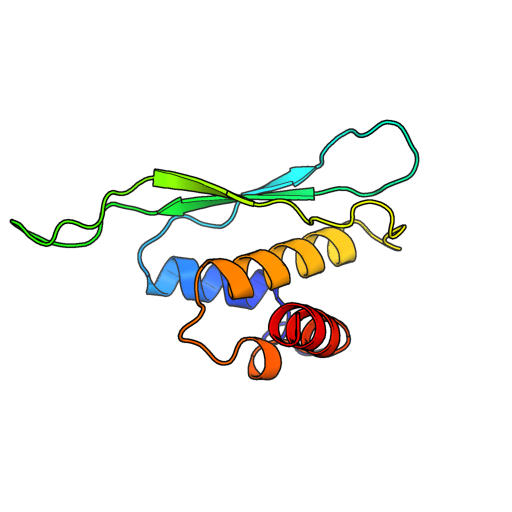. TRP A 1 108 ? -6.759 -11.770 3.539 1.00 84.81 108 TRP A CA 1
ATOM 836 C C . TRP A 1 108 ? -5.961 -12.884 2.852 1.00 84.81 108 TRP A C 1
ATOM 838 O O . TRP A 1 108 ? -6.366 -13.335 1.784 1.00 84.81 108 TRP A O 1
ATOM 848 N N . MET A 1 109 ? -4.836 -13.310 3.431 1.00 81.56 109 MET A N 1
ATOM 849 C CA . MET A 1 109 ? -4.073 -14.466 2.951 1.00 81.56 109 MET A CA 1
ATOM 850 C C . MET A 1 109 ? -4.711 -15.796 3.363 1.00 81.56 109 MET A C 1
ATOM 852 O O . MET A 1 109 ? -4.568 -16.772 2.633 1.00 81.56 109 MET A O 1
ATOM 856 N N . GLU A 1 110 ? -5.388 -15.840 4.512 1.00 80.88 110 GLU A N 1
ATOM 857 C CA . GLU A 1 110 ? -6.011 -17.054 5.054 1.00 80.88 110 GLU A CA 1
ATOM 858 C C . GLU A 1 110 ? -7.312 -17.459 4.335 1.00 80.88 110 GLU A C 1
ATOM 860 O O . GLU A 1 110 ? -7.625 -18.649 4.315 1.00 80.88 110 GLU A O 1
ATOM 865 N N . GLY A 1 111 ? -7.995 -16.518 3.666 1.00 60.34 111 GLY A N 1
ATOM 866 C CA . GLY A 1 111 ? -9.173 -16.784 2.822 1.00 60.34 111 GLY A CA 1
ATOM 867 C C . GLY A 1 111 ? -10.498 -16.473 3.498 1.00 60.34 111 GLY A C 1
ATOM 868 O O . GLY A 1 111 ? -10.935 -17.278 4.347 1.00 60.34 111 GLY A O 1
#

InterPro domains:
  IPR056328 ATP-dependent RNA helicase DHX29, DSRM-like domain [PF24385] (5-95)

Organism: NCBI:txid97028